Protein AF-A0A0M3J9H9-F1 (afdb_monomer_lite)

Sequence (178 aa):
LYRYYENVKESERSRVDLMCLNDISRDHRFISYRKMENESNLNFSSLLDQLSSAHISSLNLLTCLSCICNIAQHRPQFMSRVVGTFAVCALESLHVNLPPTLAMSQVKSVRKELKMHLLRLLKNLSSAPFHQRITTLLTDLGAGQSEVLRALPATSDIRKRSQRGDDNGAEERDRKRT

Secondary structure (DSSP, 8-state):
-HHHHHHHHHHHTTTTT---GGGS-TT-TT--HHHHHHHHHHHHHHHHHHHT-TT--HHHHHHHHHHHHHHHHH-GGGHHHHHHHHHHHHHHHHTT-S-TT--HHHHHHHHHHHHHHHHHHHTSGGGGGGHHHHHHHHHHTT--HHHHHHHSPPHHHHHHHHHHHHHHHHHHHHTT--

Structure (mmCIF, N/CA/C/O backbone):
data_AF-A0A0M3J9H9-F1
#
_entry.id   AF-A0A0M3J9H9-F1
#
loop_
_atom_site.group_PDB
_atom_site.id
_atom_site.type_symbol
_atom_site.label_atom_id
_atom_site.label_alt_id
_atom_site.label_comp_id
_atom_site.label_asym_id
_atom_site.label_entity_id
_atom_site.label_seq_id
_atom_site.pdbx_PDB_ins_code
_atom_site.Cartn_x
_atom_site.Cartn_y
_atom_site.Cartn_z
_atom_site.occupancy
_atom_site.B_iso_or_equiv
_atom_site.auth_seq_id
_atom_site.auth_comp_id
_atom_site.auth_asym_id
_atom_site.auth_atom_id
_atom_site.pdbx_PDB_model_num
ATOM 1 N N . LEU A 1 1 ? -27.171 15.509 -15.314 1.00 36.88 1 LEU A N 1
ATOM 2 C CA . LEU A 1 1 ? -25.924 15.611 -16.112 1.00 36.88 1 LEU A CA 1
ATOM 3 C C . LEU A 1 1 ? -24.941 16.646 -15.548 1.00 36.88 1 LEU A C 1
ATOM 5 O O . LEU A 1 1 ? -23.800 16.276 -15.323 1.00 36.88 1 LEU A O 1
ATOM 9 N N . TYR A 1 2 ? -25.358 17.868 -15.193 1.00 23.48 2 TYR A N 1
ATOM 10 C CA . TYR A 1 2 ? -24.450 18.904 -14.652 1.00 23.48 2 TYR A CA 1
ATOM 11 C C . TYR A 1 2 ? -23.807 18.589 -13.282 1.00 23.48 2 TYR A C 1
ATOM 13 O O . TYR A 1 2 ? -22.599 18.734 -13.127 1.00 23.48 2 TYR A O 1
ATOM 21 N N . ARG A 1 3 ? -24.553 18.023 -12.323 1.00 31.84 3 ARG A N 1
ATOM 22 C CA . ARG A 1 3 ? -24.024 17.663 -10.984 1.00 31.84 3 ARG A CA 1
ATOM 23 C C . ARG A 1 3 ? -23.020 16.496 -10.964 1.00 31.84 3 ARG A C 1
ATOM 25 O O . ARG A 1 3 ? -22.344 16.277 -9.962 1.00 31.84 3 ARG A O 1
ATOM 32 N N . TYR A 1 4 ? -22.945 15.738 -12.064 1.00 32.44 4 TYR A N 1
ATOM 33 C CA . TYR A 1 4 ? -21.999 14.628 -12.251 1.00 32.44 4 TYR A CA 1
ATOM 34 C C . TYR A 1 4 ? -20.596 15.146 -12.589 1.00 32.44 4 TYR A C 1
ATOM 36 O O . TYR A 1 4 ? -19.611 14.561 -12.156 1.00 32.44 4 TYR A O 1
ATOM 44 N N . TYR A 1 5 ? -20.505 16.285 -13.280 1.00 34.72 5 TYR A N 1
ATOM 45 C CA . TYR A 1 5 ? -19.227 16.943 -13.538 1.00 34.72 5 TYR A CA 1
ATOM 46 C C . TYR A 1 5 ? -18.704 17.711 -12.327 1.00 34.72 5 TYR A C 1
ATOM 48 O O . TYR A 1 5 ? -17.500 17.848 -12.190 1.00 34.72 5 TYR A O 1
ATOM 56 N N . GLU A 1 6 ? -19.568 18.191 -11.437 1.00 30.72 6 GLU A N 1
ATOM 57 C CA . GLU A 1 6 ? -19.157 19.039 -10.310 1.00 30.72 6 GLU A CA 1
ATOM 58 C C . GLU A 1 6 ? -18.401 1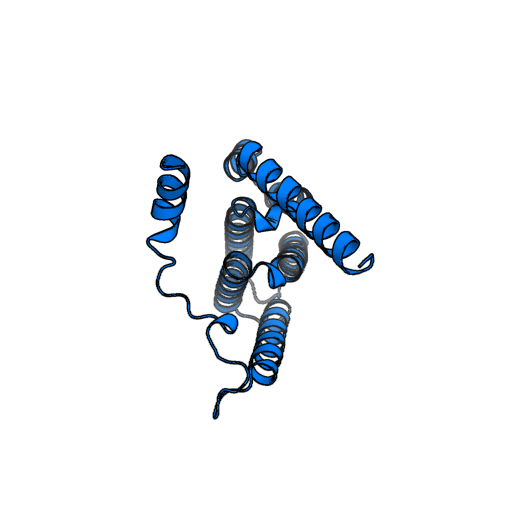8.259 -9.219 1.00 30.72 6 GLU A C 1
ATOM 60 O O . GLU A 1 6 ? -17.310 18.659 -8.822 1.00 30.72 6 GLU A O 1
ATOM 65 N N . ASN A 1 7 ? -18.899 17.078 -8.829 1.00 34.53 7 ASN A N 1
ATOM 66 C CA . ASN A 1 7 ? -18.237 16.228 -7.824 1.00 34.53 7 ASN A CA 1
ATOM 67 C C . ASN A 1 7 ? -17.003 15.490 -8.366 1.00 34.53 7 ASN A C 1
ATOM 69 O O . ASN A 1 7 ? -16.086 15.160 -7.616 1.00 34.53 7 ASN A O 1
ATOM 73 N N . VAL A 1 8 ? -16.961 15.242 -9.677 1.00 39.53 8 VAL A N 1
ATOM 74 C CA . VAL A 1 8 ? -15.764 14.716 -10.338 1.00 39.53 8 VAL A CA 1
ATOM 75 C C . VAL A 1 8 ? -14.703 15.819 -10.441 1.00 39.53 8 VAL A C 1
ATOM 77 O O . VAL A 1 8 ? -13.557 15.566 -10.088 1.00 39.53 8 VAL A O 1
ATOM 80 N N . LYS A 1 9 ? -15.083 17.062 -10.780 1.00 29.22 9 LYS A N 1
ATOM 81 C CA . LYS A 1 9 ? -14.165 18.210 -10.913 1.00 29.22 9 LYS A CA 1
ATOM 82 C C . LYS A 1 9 ?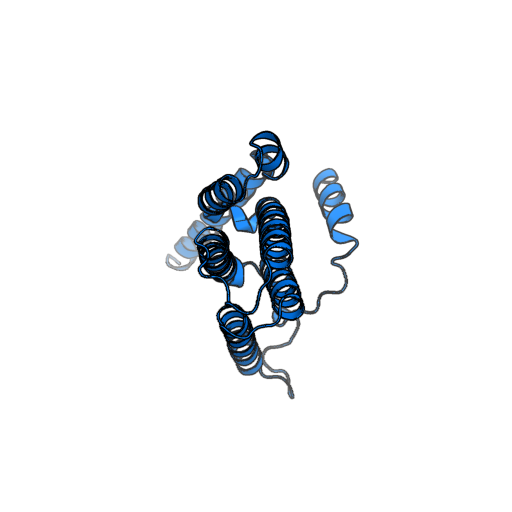 -13.428 18.584 -9.628 1.00 29.22 9 LYS A C 1
ATOM 84 O O . LYS A 1 9 ? -12.267 18.980 -9.710 1.00 29.22 9 LYS A O 1
ATOM 89 N N . GLU A 1 10 ? -14.045 18.455 -8.456 1.00 33.84 10 GLU A N 1
ATOM 90 C CA . GLU A 1 10 ? -13.379 18.833 -7.200 1.00 33.84 10 GLU A CA 1
ATOM 91 C C . GLU A 1 10 ? -12.322 17.799 -6.764 1.00 33.84 10 GLU A C 1
ATOM 93 O O . GLU A 1 10 ? -11.250 18.172 -6.291 1.00 33.84 10 GLU A O 1
ATOM 98 N N . SER A 1 11 ? -12.541 16.508 -7.060 1.00 41.28 11 SER A N 1
ATOM 99 C CA . SER A 1 11 ? -11.513 15.458 -6.940 1.00 41.28 11 SER A CA 1
ATOM 100 C C . SER A 1 11 ? -10.534 15.420 -8.128 1.00 41.28 11 SER A C 1
ATOM 102 O O . SER A 1 11 ? -9.461 14.822 -8.003 1.00 41.28 1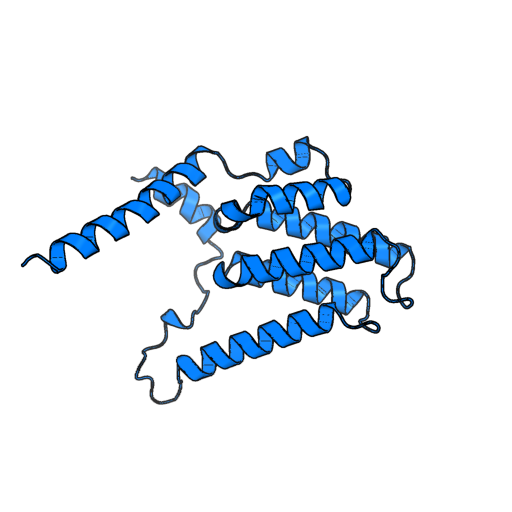1 SER A O 1
ATOM 104 N N . GLU A 1 12 ? -10.887 16.000 -9.279 1.00 40.31 12 GLU A N 1
ATOM 105 C CA . GLU A 1 12 ? -10.077 16.009 -10.505 1.00 40.31 12 GLU A CA 1
ATOM 106 C C . GLU A 1 12 ? -9.133 17.195 -10.640 1.00 40.31 12 GLU A C 1
ATOM 108 O O . GLU A 1 12 ? -8.200 17.093 -11.427 1.00 40.31 12 GLU A O 1
ATOM 113 N N . ARG A 1 13 ? -9.268 18.276 -9.863 1.00 37.50 13 ARG A N 1
ATOM 114 C CA . ARG A 1 13 ? -8.334 19.416 -9.959 1.00 37.50 13 ARG A CA 1
ATOM 115 C C . ARG A 1 13 ? -6.856 19.058 -9.716 1.00 37.50 13 ARG A C 1
ATOM 117 O O . ARG A 1 13 ? -5.993 19.802 -10.157 1.00 37.50 13 ARG A O 1
ATOM 124 N N . SER A 1 14 ? -6.554 17.907 -9.104 1.00 45.69 14 SER A N 1
ATOM 125 C CA . SER A 1 14 ? -5.189 17.356 -8.979 1.00 45.69 14 SER A CA 1
ATOM 126 C C . SER A 1 14 ? -4.859 16.231 -9.982 1.00 45.69 14 SER A C 1
ATOM 128 O O . SER A 1 14 ? -3.737 15.734 -9.982 1.00 45.69 14 SER A O 1
ATOM 130 N N . ARG A 1 15 ? -5.815 15.771 -10.802 1.00 50.41 15 ARG A N 1
ATOM 131 C CA . ARG A 1 15 ? -5.671 14.614 -11.712 1.00 50.41 15 ARG A CA 1
ATOM 132 C C . ARG A 1 15 ? -5.265 14.986 -13.144 1.00 50.41 15 ARG A C 1
ATOM 134 O O . ARG A 1 15 ? -5.058 14.086 -13.949 1.00 50.41 15 ARG A O 1
ATOM 141 N N . VAL A 1 16 ? -5.161 16.279 -13.455 1.00 48.72 16 VAL A N 1
ATOM 142 C CA . VAL A 1 16 ? -5.075 16.812 -14.829 1.00 48.72 16 VAL A CA 1
ATOM 143 C C . VAL A 1 16 ? -3.721 16.563 -15.527 1.00 48.72 16 VAL A C 1
ATOM 145 O O . VAL A 1 16 ? -3.632 16.809 -16.720 1.00 48.72 16 VAL A O 1
ATOM 148 N N . ASP A 1 17 ? -2.702 15.997 -14.864 1.00 57.00 17 ASP A N 1
ATOM 149 C CA . ASP A 1 17 ? -1.367 15.800 -15.478 1.00 57.00 17 ASP A CA 1
ATOM 150 C C . ASP A 1 17 ? -0.746 14.401 -15.263 1.00 57.00 17 ASP A C 1
ATOM 152 O O . ASP A 1 17 ? 0.469 14.219 -15.228 1.00 57.00 17 ASP A O 1
ATOM 156 N N . LEU A 1 18 ? -1.570 13.367 -15.059 1.00 70.31 18 LEU A N 1
ATOM 157 C CA . LEU A 1 18 ? -1.056 12.007 -14.860 1.00 70.31 18 LEU A CA 1
ATOM 158 C C . LEU A 1 18 ? -0.891 11.270 -16.193 1.00 70.31 18 LEU A C 1
ATOM 160 O O . LEU A 1 18 ? -1.801 10.569 -16.631 1.00 70.31 18 LEU A O 1
ATOM 164 N N . MET A 1 19 ? 0.303 11.365 -16.780 1.00 81.50 19 MET A N 1
ATOM 165 C CA . MET A 1 19 ? 0.710 10.547 -17.929 1.00 81.50 19 MET A CA 1
ATOM 166 C C . MET A 1 19 ? 0.584 9.044 -17.628 1.00 81.50 19 MET A C 1
ATOM 168 O O . MET A 1 19 ? 0.956 8.539 -16.559 1.00 81.50 19 MET A O 1
ATOM 172 N N . CYS A 1 20 ? 0.041 8.308 -18.588 1.00 86.19 20 CYS A N 1
ATOM 173 C CA . CYS A 1 20 ? -0.227 6.881 -18.528 1.00 86.19 20 CYS A CA 1
ATOM 174 C C . CYS A 1 20 ? 0.362 6.181 -19.754 1.00 86.19 20 CYS A C 1
ATOM 176 O O . CYS A 1 20 ? 0.496 6.757 -20.827 1.00 86.19 20 CYS A O 1
ATOM 178 N N . LEU A 1 21 ? 0.622 4.876 -19.639 1.00 87.12 21 LEU A N 1
ATOM 179 C CA . LEU A 1 21 ? 1.092 4.091 -20.784 1.00 87.12 21 LEU A CA 1
ATOM 180 C C . LEU A 1 21 ? 0.052 4.017 -21.924 1.00 87.12 21 LEU A C 1
ATOM 182 O O . LEU A 1 21 ? 0.411 3.807 -23.078 1.00 87.12 21 LEU A O 1
ATOM 186 N N . ASN A 1 22 ? -1.227 4.235 -21.602 1.00 86.25 22 ASN A N 1
ATOM 187 C CA . ASN A 1 22 ? -2.320 4.326 -22.572 1.00 86.25 22 ASN A CA 1
ATOM 188 C C . ASN A 1 22 ? -2.243 5.574 -23.465 1.00 86.25 22 ASN A C 1
ATOM 190 O O . ASN A 1 22 ? -2.848 5.570 -24.532 1.00 86.25 22 ASN A O 1
ATOM 194 N N . ASP A 1 23 ? -1.502 6.604 -23.050 1.00 88.44 23 ASP A N 1
ATOM 195 C CA . ASP A 1 23 ? -1.335 7.847 -23.812 1.00 88.44 23 ASP A CA 1
ATOM 196 C C . ASP A 1 23 ? -0.248 7.707 -24.896 1.00 88.44 23 ASP A C 1
ATOM 198 O O . ASP A 1 23 ? -0.081 8.579 -25.747 1.00 88.44 23 ASP A O 1
ATOM 202 N N . ILE A 1 24 ? 0.494 6.592 -24.890 1.00 87.56 24 ILE A N 1
ATOM 203 C CA . ILE A 1 24 ? 1.560 6.295 -25.848 1.00 87.56 24 ILE A CA 1
ATOM 204 C C . ILE A 1 24 ? 1.009 5.407 -26.968 1.00 87.56 24 ILE A C 1
ATOM 206 O O . ILE A 1 24 ? 0.444 4.339 -26.719 1.00 87.56 24 ILE A O 1
ATOM 210 N N . SER A 1 25 ? 1.219 5.824 -28.221 1.00 87.81 25 SER A N 1
ATOM 211 C CA . SER A 1 25 ? 0.868 5.012 -29.392 1.00 87.81 25 SER A CA 1
ATOM 212 C C . SER A 1 25 ? 1.580 3.653 -29.371 1.00 87.81 25 SER A C 1
ATOM 214 O O . SER A 1 25 ? 2.741 3.544 -28.974 1.00 87.81 25 SER A O 1
ATOM 216 N N . ARG A 1 26 ? 0.896 2.604 -29.840 1.00 87.44 26 ARG A N 1
ATOM 217 C CA . ARG A 1 26 ? 1.458 1.244 -29.903 1.00 87.44 26 ARG A CA 1
ATOM 218 C C . ARG A 1 26 ? 2.631 1.137 -30.882 1.00 87.44 26 ARG A C 1
ATOM 220 O O . ARG A 1 26 ? 3.533 0.342 -30.628 1.00 87.44 26 ARG A O 1
ATOM 227 N N . ASP A 1 27 ? 2.656 1.995 -31.901 1.00 89.75 27 ASP A N 1
ATOM 228 C CA . ASP A 1 27 ? 3.694 2.051 -32.940 1.00 89.75 27 ASP A CA 1
ATOM 229 C C . ASP A 1 27 ? 4.751 3.138 -32.665 1.00 89.75 27 ASP A C 1
ATOM 231 O O . ASP A 1 27 ? 5.370 3.691 -33.576 1.00 89.75 27 ASP A O 1
ATOM 235 N N . HIS A 1 28 ? 4.956 3.503 -31.396 1.00 93.12 28 HIS A N 1
ATOM 236 C CA . HIS A 1 28 ? 5.894 4.560 -31.030 1.00 93.12 28 HIS A CA 1
ATOM 237 C C . HIS A 1 28 ? 7.353 4.164 -31.327 1.00 93.12 28 HIS A C 1
ATOM 239 O O . HIS A 1 28 ? 7.877 3.186 -30.794 1.00 93.12 28 HIS A O 1
ATOM 245 N N . ARG A 1 29 ? 8.054 4.990 -32.118 1.00 94.56 29 ARG A N 1
ATOM 246 C CA . ARG A 1 29 ? 9.416 4.725 -32.630 1.00 94.56 29 ARG A CA 1
ATOM 247 C C . ARG A 1 29 ? 10.447 4.362 -31.554 1.00 94.56 29 ARG A C 1
ATOM 249 O O . ARG A 1 29 ? 11.346 3.570 -31.816 1.00 94.56 29 ARG A O 1
ATOM 256 N N . PHE A 1 30 ? 10.340 4.964 -30.371 1.00 93.38 30 PHE A N 1
ATOM 257 C CA . PHE A 1 30 ? 11.333 4.823 -29.295 1.00 93.38 30 PHE A CA 1
ATOM 258 C C . PHE A 1 30 ? 10.827 4.065 -28.069 1.00 93.38 30 PHE A C 1
ATOM 260 O O . PHE A 1 30 ? 11.617 3.707 -27.203 1.00 93.38 30 PHE A O 1
ATOM 267 N N . ILE A 1 31 ? 9.515 3.845 -27.966 1.00 92.31 31 ILE A N 1
ATOM 268 C CA . ILE A 1 31 ? 8.894 3.355 -26.737 1.00 92.31 31 ILE A CA 1
ATOM 269 C C . ILE A 1 31 ? 8.084 2.122 -27.080 1.00 92.31 31 ILE A C 1
ATOM 271 O O . ILE A 1 31 ? 7.129 2.184 -27.843 1.00 92.31 31 ILE A O 1
ATOM 275 N N . SER A 1 32 ? 8.446 0.995 -26.475 1.00 92.88 32 SER A N 1
ATOM 276 C CA . SER A 1 32 ? 7.640 -0.214 -26.575 1.00 92.88 32 SER A CA 1
ATOM 277 C C . SER A 1 32 ? 6.702 -0.299 -25.381 1.00 92.88 32 SER A C 1
ATOM 279 O O . SER A 1 32 ? 7.156 -0.526 -24.257 1.00 92.88 32 SER A O 1
ATOM 281 N N . TYR A 1 33 ? 5.395 -0.194 -25.643 1.00 91.94 33 TYR A N 1
ATOM 282 C CA . TYR A 1 33 ? 4.353 -0.361 -24.624 1.00 91.94 33 TYR A CA 1
ATOM 283 C C . TYR A 1 33 ? 4.595 -1.629 -23.794 1.00 91.94 33 TYR A C 1
ATOM 285 O O . TYR A 1 33 ? 4.667 -1.584 -22.571 1.00 91.94 33 TYR A O 1
ATOM 293 N N . ARG A 1 34 ? 4.780 -2.778 -24.459 1.00 91.50 34 ARG A N 1
ATOM 294 C CA . ARG A 1 34 ? 4.897 -4.075 -23.775 1.00 91.50 34 ARG A CA 1
ATOM 295 C C . ARG A 1 34 ? 6.150 -4.165 -22.904 1.00 91.50 34 ARG A C 1
ATOM 297 O O . ARG A 1 34 ? 6.099 -4.759 -21.832 1.00 91.50 34 ARG A O 1
ATOM 304 N N . LYS A 1 35 ? 7.267 -3.573 -23.343 1.00 94.69 35 LYS A N 1
ATOM 305 C CA . LYS A 1 35 ? 8.492 -3.539 -22.533 1.00 94.69 35 LYS A CA 1
ATOM 306 C C . LYS A 1 35 ? 8.301 -2.674 -21.288 1.00 94.69 35 LYS A C 1
ATOM 308 O O . LYS A 1 35 ? 8.613 -3.146 -20.204 1.00 94.69 35 LYS A O 1
ATOM 313 N N . MET A 1 36 ? 7.717 -1.482 -21.428 1.00 93.38 36 MET A N 1
ATOM 314 C CA . MET A 1 36 ? 7.448 -0.596 -20.288 1.00 93.38 36 MET A CA 1
ATOM 315 C C . MET A 1 36 ? 6.461 -1.199 -19.285 1.00 93.38 36 MET A C 1
ATOM 317 O O . MET A 1 36 ? 6.650 -1.077 -18.078 1.00 93.38 36 MET A O 1
ATOM 321 N N . GLU A 1 37 ? 5.409 -1.864 -19.765 1.00 92.50 37 GLU A N 1
ATOM 322 C CA . GLU A 1 37 ? 4.446 -2.545 -18.895 1.00 92.50 37 GLU A CA 1
ATOM 323 C C . GLU A 1 37 ? 5.102 -3.689 -18.111 1.00 92.50 37 GLU A C 1
ATOM 325 O O . GLU A 1 37 ? 4.889 -3.823 -16.903 1.00 92.50 37 GLU A O 1
ATOM 330 N N . ASN A 1 38 ? 5.932 -4.495 -18.775 1.00 94.75 38 ASN A N 1
ATOM 331 C CA . ASN A 1 38 ? 6.680 -5.562 -18.117 1.00 94.75 38 ASN A CA 1
ATOM 332 C C . ASN A 1 38 ? 7.663 -5.002 -17.083 1.00 94.75 38 ASN A C 1
ATOM 334 O O . ASN A 1 38 ? 7.684 -5.471 -15.948 1.00 94.75 38 ASN A O 1
ATOM 338 N N . GLU A 1 39 ? 8.432 -3.976 -17.447 1.00 95.75 39 GLU A N 1
ATOM 339 C CA . GLU A 1 39 ? 9.377 -3.307 -16.551 1.00 95.75 39 GLU A CA 1
ATOM 340 C C . GLU A 1 39 ? 8.671 -2.706 -15.329 1.00 95.75 39 GLU A C 1
ATOM 342 O O . GLU A 1 39 ? 9.112 -2.895 -14.198 1.00 95.75 39 GLU A O 1
ATOM 347 N N . SER A 1 40 ? 7.508 -2.077 -15.520 1.00 92.56 40 SER A N 1
ATOM 348 C CA . SER A 1 40 ? 6.688 -1.571 -14.418 1.00 92.56 40 SER A CA 1
ATOM 349 C C . SER A 1 40 ? 6.244 -2.682 -13.464 1.00 92.56 40 SER A C 1
ATOM 351 O O . SER A 1 40 ? 6.286 -2.487 -12.248 1.00 92.56 40 SER A O 1
ATOM 353 N N . ASN A 1 41 ? 5.845 -3.848 -13.982 1.00 92.44 41 ASN A N 1
ATOM 354 C CA . ASN A 1 41 ? 5.476 -4.984 -13.139 1.00 92.44 41 ASN A CA 1
ATOM 355 C C . ASN A 1 41 ? 6.675 -5.536 -12.358 1.00 92.44 41 ASN A C 1
ATOM 357 O O . ASN A 1 41 ? 6.510 -5.862 -11.185 1.00 92.44 41 ASN A O 1
ATOM 361 N N . LEU A 1 42 ? 7.860 -5.608 -12.971 1.00 95.62 42 LEU A N 1
ATOM 362 C CA . LEU A 1 42 ? 9.090 -6.035 -12.296 1.00 95.62 42 LEU A CA 1
ATOM 363 C C . LEU A 1 42 ? 9.491 -5.056 -11.187 1.00 95.62 42 LEU A C 1
ATOM 365 O O . LEU A 1 42 ? 9.735 -5.477 -10.058 1.00 95.62 42 LEU A O 1
ATOM 369 N N . ASN A 1 43 ? 9.471 -3.753 -11.475 1.00 94.81 43 ASN A N 1
ATOM 370 C CA . ASN A 1 43 ? 9.787 -2.711 -10.497 1.00 94.81 43 ASN A CA 1
ATOM 371 C C . ASN A 1 43 ? 8.792 -2.713 -9.333 1.00 94.81 43 ASN A C 1
ATOM 373 O O . ASN A 1 43 ? 9.182 -2.559 -8.177 1.00 94.81 43 ASN A O 1
ATOM 377 N N . PHE A 1 44 ? 7.506 -2.934 -9.619 1.00 93.19 44 PHE A N 1
ATOM 378 C CA . PHE A 1 44 ? 6.496 -3.057 -8.576 1.00 93.19 44 PHE A CA 1
ATOM 379 C C . PHE A 1 44 ? 6.720 -4.300 -7.707 1.00 93.19 44 PHE A C 1
ATOM 381 O O . PHE A 1 44 ? 6.640 -4.194 -6.488 1.00 93.19 44 PHE A O 1
ATOM 388 N N . SER A 1 45 ? 7.041 -5.454 -8.300 1.00 92.56 45 SER A N 1
ATOM 389 C CA . SER A 1 45 ? 7.387 -6.659 -7.534 1.00 92.56 45 SER A CA 1
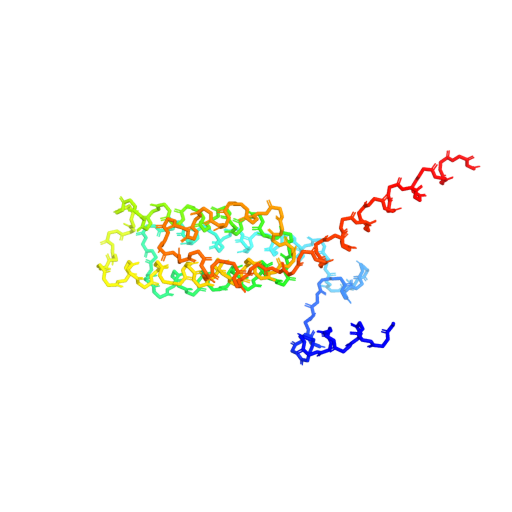ATOM 390 C C . SER A 1 45 ? 8.613 -6.435 -6.647 1.00 92.56 45 SER A C 1
ATOM 392 O O . SER A 1 45 ? 8.548 -6.730 -5.460 1.00 92.56 45 SER A O 1
ATOM 394 N N . SER A 1 46 ? 9.671 -5.806 -7.168 1.00 91.94 46 SER A N 1
ATOM 395 C CA . SER A 1 46 ? 10.864 -5.479 -6.377 1.00 91.94 46 SER A CA 1
ATOM 396 C C . SER A 1 46 ? 10.548 -4.562 -5.187 1.00 91.94 46 SER A C 1
ATOM 398 O O . SER A 1 46 ? 11.099 -4.747 -4.102 1.00 91.94 46 SER A O 1
ATOM 400 N N . LEU A 1 47 ? 9.618 -3.614 -5.347 1.00 91.56 47 LEU A N 1
ATOM 401 C CA . LEU A 1 47 ? 9.149 -2.768 -4.247 1.00 91.56 47 LEU A CA 1
ATOM 402 C C . LEU A 1 47 ? 8.404 -3.574 -3.168 1.00 91.56 47 LEU A C 1
ATOM 404 O O . LEU A 1 47 ? 8.541 -3.280 -1.981 1.00 91.56 47 LEU A O 1
ATOM 408 N N . LEU A 1 48 ? 7.634 -4.596 -3.558 1.00 89.94 48 LEU A N 1
ATOM 409 C CA . LEU A 1 48 ? 6.997 -5.508 -2.604 1.00 89.94 48 LEU A CA 1
ATOM 410 C C . LEU A 1 48 ? 8.025 -6.384 -1.880 1.00 89.94 48 LEU A C 1
ATOM 412 O O . LEU A 1 48 ? 7.903 -6.567 -0.671 1.00 89.94 48 LEU A O 1
ATOM 416 N N . ASP A 1 49 ? 9.061 -6.856 -2.574 1.00 88.12 49 ASP A N 1
ATOM 417 C CA . ASP A 1 49 ? 10.129 -7.652 -1.961 1.00 88.12 49 ASP A CA 1
ATOM 418 C C . ASP A 1 49 ? 10.874 -6.847 -0.883 1.00 88.12 49 ASP A C 1
ATOM 420 O O . ASP A 1 49 ? 11.197 -7.376 0.184 1.00 88.12 49 ASP A O 1
ATOM 424 N N . GLN A 1 50 ? 11.072 -5.538 -1.095 1.00 86.25 50 GLN A N 1
ATOM 425 C CA . GLN A 1 50 ? 11.677 -4.664 -0.085 1.00 86.25 50 GLN A CA 1
ATOM 426 C C . GLN A 1 50 ? 10.863 -4.600 1.212 1.00 86.25 50 GLN A C 1
ATOM 428 O O . GLN A 1 50 ? 11.454 -4.578 2.291 1.00 86.25 50 GLN A O 1
ATOM 433 N N . LEU A 1 51 ? 9.529 -4.622 1.132 1.00 84.75 51 LEU A N 1
ATOM 434 C CA . LEU A 1 51 ? 8.658 -4.616 2.313 1.00 84.75 51 LEU A CA 1
ATOM 435 C C . LEU A 1 51 ? 8.802 -5.890 3.156 1.00 84.75 51 LEU A C 1
ATOM 437 O O . LEU A 1 51 ? 8.589 -5.829 4.362 1.00 84.75 51 LEU A O 1
ATOM 441 N N . SER A 1 52 ? 9.194 -7.008 2.538 1.00 81.81 52 SER A N 1
ATOM 442 C CA . SER A 1 52 ? 9.471 -8.280 3.224 1.00 81.81 52 SER A CA 1
ATOM 443 C C . SER A 1 52 ? 10.914 -8.428 3.724 1.00 81.81 52 SER A C 1
ATOM 445 O O . SER A 1 52 ? 11.268 -9.443 4.322 1.00 81.81 52 SER A O 1
ATOM 447 N N . SER A 1 53 ? 11.778 -7.435 3.487 1.00 83.75 53 SER A N 1
ATOM 448 C CA . SER A 1 53 ? 13.179 -7.507 3.902 1.00 83.75 53 SER A CA 1
ATOM 449 C C . SER A 1 53 ? 13.324 -7.362 5.417 1.00 83.75 53 SER A C 1
ATOM 451 O O . SER A 1 53 ? 12.997 -6.325 5.993 1.00 83.75 53 SER A O 1
ATOM 453 N N . ALA A 1 54 ? 13.930 -8.363 6.060 1.00 75.06 54 ALA A N 1
ATOM 454 C CA . ALA A 1 54 ? 14.193 -8.384 7.502 1.00 75.06 54 ALA A CA 1
ATOM 455 C C . ALA A 1 54 ? 15.143 -7.275 7.999 1.00 75.06 54 ALA A C 1
ATOM 457 O O . ALA A 1 54 ? 15.303 -7.093 9.203 1.00 75.06 54 ALA A O 1
ATOM 458 N N . HIS A 1 55 ? 15.796 -6.541 7.096 1.00 81.50 55 HIS A N 1
ATOM 459 C CA . HIS A 1 55 ? 16.740 -5.473 7.435 1.00 81.50 55 HIS A CA 1
ATOM 460 C C . HIS A 1 55 ? 16.316 -4.104 6.896 1.00 81.50 55 HIS A C 1
ATOM 462 O O . HIS A 1 55 ? 17.112 -3.164 6.906 1.00 81.50 55 HIS A O 1
ATOM 468 N N . ILE A 1 56 ? 15.072 -3.961 6.425 1.00 85.94 56 ILE A N 1
ATOM 469 C CA . ILE A 1 56 ? 14.565 -2.660 5.993 1.00 85.94 56 ILE A CA 1
ATOM 470 C C . ILE A 1 56 ? 14.551 -1.674 7.169 1.00 85.94 56 ILE A C 1
ATOM 472 O O . ILE A 1 56 ? 14.150 -1.998 8.288 1.00 85.94 56 ILE A O 1
ATOM 476 N N . SER A 1 57 ? 15.000 -0.442 6.924 1.00 87.44 57 SER A N 1
ATOM 477 C CA . SER A 1 57 ? 14.904 0.623 7.921 1.00 87.44 57 SER A CA 1
ATOM 478 C C . SER A 1 57 ? 13.446 1.045 8.112 1.00 87.44 57 SER A C 1
ATOM 480 O O . SER A 1 57 ? 12.641 0.987 7.180 1.00 87.44 57 SER A O 1
ATOM 482 N N . SER A 1 58 ? 13.099 1.549 9.301 1.00 84.12 58 SER A N 1
ATOM 483 C CA . SER A 1 58 ? 11.738 2.033 9.564 1.00 84.12 58 SER A CA 1
ATOM 484 C C . SER A 1 58 ? 11.301 3.100 8.562 1.00 84.12 58 SER A C 1
ATOM 486 O O . SER A 1 58 ? 10.160 3.094 8.121 1.00 84.12 58 SER A O 1
ATOM 488 N N . LEU A 1 59 ? 12.203 4.014 8.191 1.00 88.12 59 LEU A N 1
ATOM 489 C CA . LEU A 1 59 ? 11.887 5.096 7.264 1.00 88.12 59 LEU A CA 1
ATOM 490 C C . LEU A 1 59 ? 11.589 4.553 5.863 1.00 88.12 59 LEU A C 1
ATOM 492 O O . LEU A 1 59 ? 10.561 4.900 5.293 1.00 88.12 59 LEU A O 1
ATOM 496 N N . ASN A 1 60 ? 12.428 3.646 5.354 1.00 90.25 60 ASN A N 1
ATOM 497 C CA . ASN A 1 60 ? 12.221 3.044 4.039 1.00 90.25 60 ASN A CA 1
ATOM 498 C C . ASN A 1 60 ? 10.935 2.216 4.000 1.00 90.25 60 ASN A C 1
ATOM 500 O O . ASN A 1 60 ? 10.210 2.283 3.012 1.00 90.25 60 ASN A O 1
ATOM 504 N N . LEU A 1 61 ? 10.612 1.495 5.080 1.00 88.56 61 LEU A N 1
ATOM 505 C CA . LEU A 1 61 ? 9.357 0.754 5.204 1.00 88.56 61 LEU A CA 1
ATOM 506 C C . LEU A 1 61 ? 8.150 1.691 5.080 1.00 88.56 61 LEU A C 1
ATOM 508 O O . LEU A 1 61 ? 7.278 1.463 4.245 1.00 88.56 61 LEU A O 1
ATOM 512 N N . LEU A 1 62 ? 8.123 2.781 5.853 1.00 89.75 62 LEU A N 1
ATOM 513 C CA . LEU A 1 62 ? 7.039 3.766 5.794 1.00 89.75 62 LEU A CA 1
ATOM 514 C C . LEU A 1 62 ? 6.921 4.413 4.407 1.00 89.75 62 LEU A C 1
ATOM 516 O O . LEU A 1 62 ? 5.818 4.543 3.873 1.00 89.75 62 LEU A O 1
ATOM 520 N N . THR A 1 63 ? 8.050 4.768 3.790 1.00 91.75 63 THR A N 1
ATOM 521 C CA . THR A 1 63 ? 8.073 5.307 2.427 1.00 91.75 63 THR A CA 1
ATOM 522 C C . THR A 1 63 ? 7.505 4.305 1.426 1.00 91.75 63 THR A C 1
ATOM 524 O O . THR A 1 63 ? 6.629 4.668 0.642 1.00 91.75 63 THR A O 1
ATOM 527 N N . CYS A 1 64 ? 7.927 3.040 1.484 1.00 91.94 64 CYS A N 1
ATOM 528 C CA . CYS A 1 64 ? 7.445 1.998 0.582 1.00 91.94 64 CYS A CA 1
ATOM 529 C C . CYS A 1 64 ? 5.937 1.763 0.739 1.00 91.94 64 CYS A C 1
ATOM 531 O O . CYS A 1 64 ? 5.236 1.700 -0.271 1.00 91.94 64 CYS A O 1
ATOM 533 N N . LEU A 1 65 ? 5.417 1.716 1.975 1.00 91.06 65 LEU A N 1
ATOM 534 C CA . LEU A 1 65 ? 3.976 1.601 2.251 1.00 91.06 65 LEU A CA 1
ATOM 535 C C . LEU A 1 65 ? 3.180 2.745 1.603 1.00 91.06 65 LEU A C 1
ATOM 537 O O . LEU A 1 65 ? 2.154 2.506 0.958 1.00 91.06 65 LEU A O 1
ATOM 541 N N . SER A 1 66 ? 3.688 3.975 1.707 1.00 92.31 66 SER A N 1
ATOM 542 C CA . SER A 1 66 ? 3.081 5.149 1.076 1.00 92.31 66 SER A CA 1
ATOM 543 C C . SER A 1 66 ? 3.124 5.075 -0.452 1.00 92.31 66 SER A C 1
ATOM 545 O O . SER A 1 66 ? 2.106 5.304 -1.115 1.00 92.31 66 SER A O 1
ATOM 547 N N . CYS A 1 67 ? 4.264 4.672 -1.022 1.00 92.88 67 CYS A N 1
ATOM 548 C CA . CYS A 1 67 ? 4.427 4.476 -2.460 1.00 92.88 67 CYS A CA 1
ATOM 549 C C . CYS A 1 67 ? 3.417 3.462 -3.011 1.00 92.88 67 CYS A C 1
ATOM 551 O O . CYS A 1 67 ? 2.686 3.780 -3.952 1.00 92.88 67 CYS A O 1
ATOM 553 N N . ILE A 1 68 ? 3.309 2.272 -2.411 1.00 92.75 68 ILE A N 1
ATOM 554 C CA . ILE A 1 68 ? 2.386 1.241 -2.907 1.00 92.75 68 ILE A CA 1
ATOM 555 C C . ILE A 1 68 ? 0.919 1.621 -2.696 1.00 92.75 68 ILE A C 1
ATOM 557 O O . ILE A 1 68 ? 0.089 1.335 -3.561 1.00 92.75 68 ILE A O 1
ATOM 561 N N . CYS A 1 69 ? 0.591 2.338 -1.613 1.00 91.38 69 CYS A N 1
ATOM 562 C CA . CYS A 1 69 ? -0.749 2.886 -1.411 1.00 91.38 69 CYS A CA 1
ATOM 563 C C . CYS A 1 69 ? -1.125 3.844 -2.548 1.00 91.38 69 CYS A C 1
ATOM 565 O O . CYS A 1 69 ? -2.201 3.715 -3.134 1.00 91.38 69 CYS A O 1
ATOM 567 N N . ASN A 1 70 ? -0.243 4.789 -2.885 1.00 91.25 70 ASN A N 1
ATOM 568 C CA . ASN A 1 70 ? -0.488 5.740 -3.969 1.00 91.25 70 ASN A CA 1
ATOM 569 C C . ASN A 1 70 ? -0.633 5.014 -5.318 1.00 91.25 70 ASN A C 1
ATOM 571 O O . ASN A 1 70 ? -1.578 5.288 -6.059 1.00 91.25 70 ASN A O 1
ATOM 575 N N . ILE A 1 71 ? 0.230 4.033 -5.607 1.00 90.81 71 ILE A N 1
ATOM 576 C CA . ILE A 1 71 ? 0.131 3.220 -6.829 1.00 90.81 71 ILE A CA 1
ATOM 577 C C . ILE A 1 71 ? -1.237 2.533 -6.911 1.00 90.81 71 ILE A C 1
ATOM 579 O O . ILE A 1 71 ? -1.928 2.695 -7.913 1.00 90.81 71 ILE A O 1
ATOM 583 N N . ALA A 1 72 ? -1.686 1.836 -5.862 1.00 88.88 72 ALA A N 1
ATOM 584 C CA . ALA A 1 72 ? -2.995 1.175 -5.859 1.00 88.88 72 ALA A CA 1
ATOM 585 C C . ALA A 1 72 ? -4.171 2.154 -6.001 1.00 88.88 72 ALA A C 1
ATOM 587 O O . ALA A 1 72 ? -5.182 1.815 -6.619 1.00 88.88 72 ALA A O 1
ATOM 588 N N . GLN A 1 73 ? -4.050 3.374 -5.464 1.00 86.69 73 GLN A N 1
ATOM 589 C CA . GLN A 1 73 ? -5.085 4.395 -5.615 1.00 86.69 73 GLN A CA 1
ATOM 590 C C . GLN A 1 73 ? -5.232 4.882 -7.062 1.00 86.69 73 GLN A C 1
ATOM 592 O O . GLN A 1 73 ? -6.362 5.076 -7.517 1.00 86.69 73 GLN A O 1
ATOM 597 N N . HIS A 1 74 ? -4.120 5.055 -7.781 1.00 85.94 74 HIS A N 1
ATOM 598 C CA . HIS A 1 74 ? -4.116 5.530 -9.169 1.00 85.94 74 HIS A CA 1
ATOM 599 C C . HIS A 1 74 ? -4.262 4.409 -10.205 1.00 85.94 74 HIS A C 1
ATOM 601 O O . HIS A 1 74 ? -4.720 4.652 -11.323 1.00 85.94 74 HIS A O 1
ATOM 607 N N . ARG A 1 75 ? -3.863 3.185 -9.853 1.00 86.81 75 ARG A N 1
ATOM 608 C CA . ARG A 1 75 ? -3.769 2.026 -10.745 1.00 86.81 75 ARG A CA 1
ATOM 609 C C . ARG A 1 75 ? -4.420 0.805 -10.076 1.00 86.81 75 ARG A C 1
ATOM 611 O O . ARG A 1 75 ? -3.730 -0.011 -9.457 1.00 86.81 75 ARG A O 1
ATOM 618 N N . PRO A 1 76 ? -5.756 0.659 -10.192 1.00 86.00 76 PRO A N 1
ATOM 619 C CA . PRO A 1 76 ? -6.517 -0.401 -9.528 1.00 86.00 76 PRO A CA 1
ATOM 620 C C . PRO A 1 76 ? -6.041 -1.831 -9.805 1.00 86.00 76 PRO A C 1
ATOM 622 O O . PRO A 1 76 ? -6.277 -2.711 -8.981 1.00 86.00 76 PRO A O 1
ATOM 625 N N . GLN A 1 77 ? -5.337 -2.077 -10.915 1.00 86.12 77 GLN A N 1
ATOM 626 C CA . GLN A 1 77 ? -4.759 -3.386 -11.235 1.00 86.12 77 GLN A CA 1
ATOM 627 C C . GLN A 1 77 ? -3.749 -3.892 -10.186 1.00 86.12 77 GLN A C 1
ATOM 629 O O . GLN A 1 77 ? -3.515 -5.095 -10.086 1.00 86.12 77 GLN A O 1
ATOM 634 N N . PHE A 1 78 ? -3.170 -2.999 -9.375 1.00 88.19 78 PHE A N 1
ATOM 635 C CA . PHE A 1 78 ? -2.260 -3.367 -8.286 1.00 88.19 78 PHE A CA 1
ATOM 636 C C . PHE A 1 78 ? -2.967 -3.529 -6.931 1.00 88.19 78 PHE A C 1
ATOM 638 O O . PHE A 1 78 ? -2.358 -4.032 -5.989 1.00 88.19 78 PHE A O 1
ATOM 645 N N . MET A 1 79 ? -4.253 -3.168 -6.825 1.00 88.25 79 MET A N 1
ATOM 646 C CA . MET A 1 79 ? -5.002 -3.129 -5.560 1.00 88.25 79 MET A CA 1
ATOM 647 C C . MET A 1 79 ? -4.963 -4.464 -4.811 1.00 88.25 79 MET A C 1
ATOM 649 O O . MET A 1 79 ? -4.641 -4.496 -3.627 1.00 88.25 79 MET A O 1
ATOM 653 N N . SER A 1 80 ? -5.225 -5.577 -5.506 1.00 88.06 80 SER A N 1
ATOM 654 C CA . SER A 1 80 ? -5.217 -6.910 -4.888 1.00 88.06 80 SER A CA 1
ATOM 655 C C . SER A 1 80 ? -3.858 -7.261 -4.279 1.00 88.06 80 SER A C 1
ATOM 657 O O . SER A 1 80 ? -3.803 -7.847 -3.199 1.00 88.06 80 SER A O 1
ATOM 659 N N . ARG A 1 81 ? -2.763 -6.900 -4.964 1.00 89.81 81 ARG A N 1
ATOM 660 C CA . ARG A 1 81 ? -1.396 -7.150 -4.489 1.00 89.81 81 ARG A CA 1
ATOM 661 C C . ARG A 1 81 ? -1.093 -6.289 -3.262 1.00 89.81 81 ARG A C 1
ATOM 663 O O . ARG A 1 81 ? -0.662 -6.825 -2.251 1.00 89.81 81 ARG A O 1
ATOM 670 N N . VAL A 1 82 ? -1.433 -4.998 -3.304 1.00 89.81 82 VAL A N 1
ATOM 671 C CA . VAL A 1 82 ? -1.224 -4.061 -2.184 1.00 89.81 82 VAL A CA 1
ATOM 672 C C . VAL A 1 82 ? -2.014 -4.450 -0.937 1.00 89.81 82 VAL A C 1
ATOM 674 O O . VAL A 1 82 ? -1.445 -4.490 0.150 1.00 89.81 82 VAL A O 1
ATOM 677 N N . VAL A 1 83 ? -3.300 -4.795 -1.070 1.00 88.38 83 VAL A N 1
ATOM 678 C CA . VAL A 1 83 ? -4.111 -5.269 0.068 1.00 88.38 83 VAL A CA 1
ATOM 679 C C . VAL A 1 83 ? -3.545 -6.575 0.635 1.00 88.38 83 VAL A C 1
ATOM 681 O O . VAL A 1 83 ? -3.536 -6.765 1.850 1.00 88.38 83 VAL A O 1
ATOM 684 N N . GLY A 1 84 ? -3.047 -7.464 -0.232 1.00 86.31 84 GLY A N 1
ATOM 685 C CA . GLY A 1 84 ? -2.328 -8.671 0.170 1.00 86.31 84 GLY A CA 1
ATOM 686 C C . GLY A 1 84 ? -1.101 -8.362 1.026 1.00 86.31 84 GLY A C 1
ATOM 687 O O . GLY A 1 84 ? -1.002 -8.865 2.142 1.00 86.31 84 GLY A O 1
ATOM 688 N N . THR A 1 85 ? -0.215 -7.491 0.542 1.00 85.81 85 THR A N 1
ATOM 689 C CA . THR A 1 85 ? 1.001 -7.080 1.256 1.00 85.81 85 THR A CA 1
ATOM 690 C C . THR A 1 85 ? 0.684 -6.379 2.573 1.00 85.81 85 THR A C 1
ATOM 692 O O . THR A 1 85 ? 1.263 -6.720 3.596 1.00 85.81 85 THR A O 1
ATOM 695 N N . PHE A 1 86 ? -0.289 -5.465 2.598 1.00 85.25 86 PHE A N 1
ATOM 696 C CA . PHE A 1 86 ? -0.711 -4.809 3.840 1.00 85.25 86 PHE A CA 1
ATOM 697 C C . PHE A 1 86 ? -1.247 -5.798 4.873 1.00 85.25 86 PHE A C 1
ATOM 699 O O . PHE A 1 86 ? -1.016 -5.598 6.061 1.00 85.25 86 PHE A O 1
ATOM 706 N N . ALA A 1 87 ? -1.923 -6.868 4.444 1.00 80.00 87 ALA A N 1
ATOM 707 C CA . ALA A 1 87 ? -2.353 -7.922 5.354 1.00 80.00 87 ALA A CA 1
ATOM 708 C C . ALA A 1 87 ? -1.157 -8.632 6.006 1.00 80.00 87 ALA A C 1
ATOM 710 O O . ALA A 1 87 ? -1.165 -8.840 7.215 1.00 80.00 87 ALA A O 1
ATOM 711 N N . VAL A 1 88 ? -0.121 -8.957 5.225 1.00 79.25 88 VAL A N 1
ATOM 712 C CA . VAL A 1 88 ? 1.113 -9.575 5.741 1.00 79.25 88 VAL A CA 1
ATOM 713 C C . VAL A 1 88 ? 1.818 -8.627 6.713 1.00 79.25 88 VAL A C 1
ATOM 715 O O . VAL A 1 88 ? 2.046 -9.000 7.860 1.00 79.25 88 VAL A O 1
ATOM 718 N N . CYS A 1 89 ? 2.042 -7.368 6.319 1.00 78.62 89 CYS A N 1
ATOM 719 C CA . CYS A 1 89 ? 2.686 -6.376 7.183 1.00 78.62 89 CYS A CA 1
ATOM 720 C C . CYS A 1 89 ? 1.889 -6.109 8.471 1.00 78.62 89 CYS A C 1
ATOM 722 O O . CYS A 1 89 ? 2.474 -5.867 9.528 1.00 78.62 89 CYS A O 1
ATOM 724 N N . ALA A 1 90 ? 0.552 -6.134 8.403 1.00 74.19 90 ALA A N 1
ATOM 725 C CA . ALA A 1 90 ? -0.306 -5.990 9.573 1.00 74.19 90 ALA A CA 1
ATOM 726 C C . ALA A 1 90 ? -0.142 -7.177 10.528 1.00 74.19 90 ALA A C 1
ATOM 728 O O . ALA A 1 90 ? 0.057 -6.951 11.717 1.00 74.19 90 ALA A O 1
ATOM 729 N N . LEU A 1 91 ? -0.153 -8.415 10.022 1.00 71.00 91 LEU A N 1
ATOM 730 C CA . LEU A 1 91 ? 0.079 -9.616 10.830 1.00 71.00 91 LEU A CA 1
ATOM 731 C C . LEU A 1 91 ? 1.464 -9.604 11.486 1.00 71.00 91 LEU A C 1
ATOM 733 O O . LEU A 1 91 ? 1.571 -9.855 12.684 1.00 71.00 91 LEU A O 1
ATOM 737 N N . GLU A 1 92 ? 2.512 -9.237 10.752 1.00 74.06 92 GLU A N 1
ATOM 738 C CA . GLU A 1 92 ? 3.867 -9.089 11.304 1.00 74.06 92 GLU A CA 1
ATOM 739 C C . GLU A 1 92 ? 3.918 -8.009 12.395 1.00 74.06 92 GLU A C 1
ATOM 741 O O . GLU A 1 92 ? 4.467 -8.231 13.477 1.00 74.06 92 GLU A O 1
ATOM 746 N N . SER A 1 93 ? 3.252 -6.871 12.162 1.00 63.47 93 SER A N 1
ATOM 747 C CA . SER A 1 93 ? 3.124 -5.774 13.134 1.00 63.47 93 SER A CA 1
ATOM 748 C C . SER A 1 93 ? 2.240 -6.103 14.341 1.00 63.47 93 SER A C 1
ATOM 750 O O . SER A 1 93 ? 2.279 -5.388 15.350 1.00 63.47 93 SER A O 1
ATOM 752 N N . LEU A 1 94 ? 1.400 -7.133 14.248 1.00 57.38 94 LEU A N 1
ATOM 753 C CA . LEU A 1 94 ? 0.534 -7.613 15.324 1.00 57.38 94 LEU A CA 1
ATOM 754 C C . LEU A 1 94 ? 1.205 -8.725 16.141 1.00 57.38 94 LEU A C 1
ATOM 756 O O . LEU A 1 94 ? 1.036 -8.744 17.357 1.00 57.38 94 LEU A O 1
ATOM 760 N N . HIS A 1 95 ? 1.998 -9.595 15.509 1.00 56.53 95 HIS A N 1
ATOM 761 C CA . HIS A 1 95 ? 2.571 -10.798 16.128 1.00 56.53 95 HIS A CA 1
ATOM 762 C C . HIS A 1 95 ? 4.023 -10.664 16.619 1.00 56.53 95 HIS A C 1
ATOM 764 O O . HIS A 1 95 ? 4.644 -11.673 16.928 1.00 56.53 95 HIS A O 1
ATOM 770 N N . VAL A 1 96 ? 4.580 -9.451 16.732 1.00 56.06 96 VAL A N 1
ATOM 771 C CA . VAL A 1 96 ? 5.976 -9.234 17.193 1.00 56.06 96 VAL A CA 1
ATOM 772 C C . VAL A 1 96 ? 7.024 -9.857 16.240 1.00 56.06 96 VAL A C 1
ATOM 774 O O . VAL A 1 96 ? 8.207 -9.881 16.549 1.00 56.06 96 VAL A O 1
ATOM 777 N N . ASN A 1 97 ? 6.623 -10.270 15.031 1.00 51.53 97 ASN A N 1
ATOM 778 C CA . ASN A 1 97 ? 7.515 -10.772 13.973 1.00 51.53 97 ASN A CA 1
ATOM 779 C C . ASN A 1 97 ? 8.025 -9.648 13.060 1.00 51.53 97 ASN A C 1
ATOM 781 O O . ASN A 1 97 ? 8.358 -9.876 11.900 1.00 51.53 97 ASN A O 1
ATOM 785 N N . LEU A 1 98 ? 8.050 -8.413 13.559 1.00 57.94 98 LEU A N 1
ATOM 786 C CA . LEU A 1 98 ? 8.695 -7.329 12.834 1.00 57.94 98 LEU A CA 1
ATOM 787 C C . LEU A 1 98 ? 10.212 -7.549 12.811 1.00 57.94 98 LEU A C 1
ATOM 789 O O . LEU A 1 98 ? 10.745 -8.166 13.738 1.00 57.94 98 LEU A O 1
ATOM 793 N N . PRO A 1 99 ? 10.911 -7.011 11.793 1.00 58.19 99 PRO A N 1
ATOM 794 C CA . PRO A 1 99 ? 12.363 -6.936 11.784 1.00 58.19 99 PRO A CA 1
ATOM 795 C C . PRO A 1 99 ? 12.907 -6.587 13.180 1.00 58.19 99 PRO A C 1
ATOM 797 O O . PRO A 1 99 ? 12.504 -5.558 13.734 1.00 58.19 99 PRO A O 1
ATOM 800 N N . PRO A 1 100 ? 13.820 -7.391 13.763 1.00 56.41 100 PRO A N 1
ATOM 801 C CA . PRO A 1 100 ? 14.342 -7.171 15.121 1.00 56.41 100 PRO A CA 1
ATOM 802 C C . PRO A 1 100 ? 15.116 -5.847 15.256 1.00 56.41 100 PRO A C 1
ATOM 804 O O . PRO A 1 100 ? 15.521 -5.454 16.345 1.00 56.41 100 PRO A O 1
ATOM 807 N N . THR A 1 101 ? 15.313 -5.147 14.140 1.00 61.41 101 THR A N 1
ATOM 808 C CA . THR A 1 101 ? 15.896 -3.814 14.020 1.00 61.41 101 THR A CA 1
ATOM 809 C C . THR A 1 101 ? 14.927 -2.682 14.386 1.00 61.41 101 THR A C 1
ATOM 811 O O . THR A 1 101 ? 15.361 -1.533 14.468 1.00 61.41 101 THR A O 1
ATOM 814 N N . LEU A 1 102 ? 13.632 -2.965 14.594 1.00 58.72 102 LEU A N 1
ATOM 815 C CA . LEU A 1 102 ? 12.616 -1.958 14.907 1.00 58.72 102 LEU A CA 1
ATOM 816 C C . LEU A 1 102 ? 12.328 -1.867 16.412 1.00 58.72 102 LEU A C 1
ATOM 818 O O . LEU A 1 102 ? 11.792 -2.782 17.032 1.00 58.72 102 LEU A O 1
ATOM 822 N N . ALA A 1 103 ? 12.601 -0.701 16.995 1.00 71.50 103 ALA A N 1
ATOM 823 C CA . ALA A 1 103 ? 12.184 -0.334 18.340 1.00 71.50 103 ALA A CA 1
ATOM 824 C C . ALA A 1 103 ? 10.649 -0.279 18.462 1.00 71.50 103 ALA A C 1
ATOM 826 O O . ALA A 1 103 ? 9.932 0.027 17.507 1.00 71.50 103 ALA A O 1
ATOM 827 N N . MET A 1 104 ? 10.122 -0.473 19.674 1.00 74.06 104 MET A N 1
ATOM 828 C CA . MET A 1 104 ? 8.675 -0.467 19.955 1.00 74.06 104 MET A CA 1
ATOM 829 C C . MET A 1 104 ? 7.955 0.807 19.466 1.00 74.06 104 MET A C 1
ATOM 831 O O . MET A 1 104 ? 6.792 0.762 19.059 1.00 74.06 104 MET A O 1
ATOM 835 N N . SER A 1 105 ? 8.637 1.956 19.479 1.00 74.50 105 SER A N 1
ATOM 836 C CA . SER A 1 105 ? 8.129 3.217 18.925 1.00 74.50 105 SER A CA 1
ATOM 837 C C . SER A 1 105 ? 7.982 3.174 17.399 1.00 74.50 105 SER A C 1
ATOM 839 O O . SER A 1 105 ? 6.994 3.680 16.871 1.00 74.50 105 SER A O 1
ATOM 841 N N . GLN A 1 106 ? 8.904 2.520 16.691 1.00 79.12 106 GLN A N 1
ATOM 842 C CA . GLN A 1 106 ? 8.846 2.331 15.240 1.00 79.12 106 GLN A CA 1
ATOM 843 C C . GLN A 1 106 ? 7.719 1.365 14.857 1.00 79.12 106 GLN A C 1
ATOM 845 O O . GLN A 1 106 ? 6.973 1.657 13.925 1.00 79.12 106 GLN A O 1
ATOM 850 N N . VAL A 1 107 ? 7.508 0.293 15.631 1.00 78.81 107 VAL A N 1
ATOM 851 C CA . VAL A 1 107 ? 6.361 -0.622 15.464 1.00 78.81 107 VAL A CA 1
ATOM 852 C C . VAL A 1 107 ? 5.027 0.128 15.542 1.00 78.81 107 VAL A C 1
ATOM 854 O O . VAL A 1 107 ? 4.152 -0.040 14.689 1.00 78.81 107 VAL A O 1
ATOM 857 N N . LYS A 1 108 ? 4.871 1.013 16.537 1.00 83.38 108 LYS A N 1
ATOM 858 C CA . LYS A 1 108 ? 3.668 1.852 16.673 1.00 83.38 108 LYS A CA 1
ATOM 859 C C . LYS A 1 108 ? 3.476 2.782 15.470 1.00 83.38 108 LYS A C 1
ATOM 861 O O . LYS A 1 108 ? 2.346 2.933 15.005 1.00 83.38 108 LYS A O 1
ATOM 866 N N . SER A 1 109 ? 4.553 3.374 14.951 1.00 86.50 109 SER A N 1
ATOM 867 C CA . SER A 1 109 ? 4.502 4.232 13.759 1.00 86.50 109 SER A CA 1
ATOM 868 C C . SER A 1 109 ? 4.078 3.465 12.505 1.00 86.50 109 SER A C 1
ATOM 870 O O . SER A 1 109 ? 3.201 3.934 11.784 1.00 86.50 109 SER A O 1
ATOM 872 N N . VAL A 1 110 ? 4.614 2.260 12.285 1.00 86.81 110 VAL A N 1
ATOM 873 C CA . VAL A 1 110 ? 4.213 1.383 11.169 1.00 86.81 110 VAL A CA 1
ATOM 874 C C . VAL A 1 110 ? 2.732 1.025 11.265 1.00 86.81 110 VAL A C 1
ATOM 876 O O . VAL A 1 110 ? 1.996 1.174 10.292 1.00 86.81 110 VAL A O 1
ATOM 879 N N . ARG A 1 111 ? 2.254 0.644 12.457 1.00 89.38 111 ARG A N 1
ATOM 880 C CA . ARG A 1 111 ? 0.833 0.341 12.688 1.00 89.38 111 ARG A CA 1
ATOM 881 C C . ARG A 1 111 ? -0.071 1.535 12.360 1.00 89.38 111 ARG A C 1
ATOM 883 O O . ARG A 1 111 ? -1.116 1.366 11.730 1.00 89.38 111 ARG A O 1
ATOM 890 N N . LYS A 1 112 ? 0.333 2.741 12.772 1.00 90.38 112 LYS A N 1
ATOM 891 C CA . LYS A 1 112 ? -0.401 3.983 12.495 1.00 90.38 112 LYS A CA 1
ATOM 892 C C . LYS A 1 112 ? -0.475 4.270 10.991 1.00 90.38 112 LYS A C 1
ATOM 894 O O . LYS A 1 112 ? -1.556 4.592 10.500 1.00 90.38 112 LYS A O 1
ATOM 899 N N . GLU A 1 113 ? 0.636 4.125 10.274 1.00 90.81 113 GLU A N 1
ATOM 900 C CA . GLU A 1 113 ? 0.686 4.336 8.821 1.00 90.81 113 GLU A CA 1
ATOM 901 C C . GLU A 1 113 ? -0.131 3.291 8.054 1.00 90.81 113 GLU A C 1
ATOM 903 O O . GLU A 1 113 ? -0.948 3.654 7.209 1.00 90.81 113 GLU A O 1
ATOM 908 N N . LEU A 1 114 ? -0.027 2.004 8.407 1.00 91.19 114 LEU A N 1
ATOM 909 C CA . LEU A 1 114 ? -0.851 0.944 7.809 1.00 91.19 114 LEU A CA 1
ATOM 910 C C . LEU A 1 114 ? -2.346 1.240 7.954 1.00 91.19 114 LEU A C 1
ATOM 912 O O . LEU A 1 114 ? -3.092 1.177 6.975 1.00 91.19 114 LEU A O 1
ATOM 916 N N . LYS A 1 115 ? -2.784 1.627 9.158 1.00 93.31 115 LYS A N 1
ATOM 917 C CA . LYS A 1 115 ? -4.175 2.018 9.413 1.00 93.31 115 LYS A CA 1
ATOM 918 C C . LYS A 1 115 ? -4.592 3.204 8.535 1.00 93.31 115 LYS A C 1
ATOM 920 O O . LYS A 1 115 ? -5.655 3.164 7.915 1.00 93.31 115 LYS A O 1
ATOM 925 N N . MET A 1 116 ? -3.760 4.243 8.446 1.00 94.56 116 MET A N 1
ATOM 926 C CA . MET A 1 116 ? -4.045 5.424 7.626 1.00 94.56 116 MET A CA 1
ATOM 927 C C . MET A 1 116 ? -4.180 5.069 6.137 1.00 94.56 116 MET A C 1
ATOM 929 O O . MET A 1 116 ? -5.135 5.496 5.481 1.00 94.56 116 MET A O 1
ATOM 933 N N . HIS A 1 117 ? -3.266 4.258 5.605 1.00 93.69 117 HIS A N 1
ATOM 934 C CA . HIS A 1 117 ? -3.300 3.831 4.210 1.00 93.69 117 HIS A CA 1
ATOM 935 C C . HIS A 1 117 ? -4.497 2.927 3.908 1.00 93.69 117 HIS A C 1
ATOM 937 O O . HIS A 1 117 ? -5.165 3.131 2.896 1.00 93.69 117 HIS A O 1
ATOM 943 N N . LEU A 1 118 ? -4.850 1.996 4.797 1.00 92.50 118 LEU A N 1
ATOM 944 C CA . LEU A 1 118 ? -6.046 1.162 4.642 1.00 92.50 118 LEU A CA 1
ATOM 945 C C . LEU A 1 118 ? -7.336 1.998 4.618 1.00 92.50 118 LEU A C 1
ATOM 947 O O . LEU A 1 118 ? -8.191 1.766 3.764 1.00 92.50 118 LEU A O 1
ATOM 951 N N . LEU A 1 119 ? -7.457 3.031 5.462 1.00 92.81 119 LEU A N 1
ATOM 952 C CA . LEU A 1 119 ? -8.587 3.974 5.410 1.00 92.81 119 LEU A CA 1
ATOM 953 C C . LEU A 1 119 ? -8.622 4.764 4.095 1.00 92.81 119 LEU A C 1
ATOM 955 O O . LEU A 1 119 ? -9.694 5.017 3.546 1.00 92.81 119 LEU A O 1
ATOM 959 N N . ARG A 1 120 ? -7.457 5.159 3.569 1.00 91.12 120 ARG A N 1
ATOM 960 C CA . ARG A 1 120 ? -7.345 5.824 2.261 1.00 91.12 120 ARG A CA 1
ATOM 961 C C . ARG A 1 120 ? -7.728 4.905 1.102 1.00 91.12 120 ARG A C 1
ATOM 963 O O . ARG A 1 120 ? -8.318 5.385 0.133 1.00 91.12 120 ARG A O 1
ATOM 970 N N . LEU A 1 121 ? -7.392 3.618 1.177 1.00 89.62 121 LEU A N 1
ATOM 971 C CA . LEU A 1 121 ? -7.794 2.627 0.180 1.00 89.62 121 LEU A CA 1
ATOM 972 C C . LEU A 1 121 ? -9.300 2.382 0.233 1.00 89.62 121 LEU A C 1
ATOM 974 O O . LEU A 1 121 ? -9.921 2.391 -0.823 1.00 89.62 121 LEU A O 1
ATOM 978 N N . LEU A 1 122 ? -9.881 2.275 1.432 1.00 89.75 122 LEU A N 1
ATOM 979 C CA . LEU A 1 122 ? -11.312 2.031 1.638 1.00 89.75 122 LEU A CA 1
ATOM 980 C C . LEU A 1 122 ? -12.201 3.107 0.993 1.00 89.75 122 LEU A C 1
ATOM 982 O O . LEU A 1 122 ? -13.262 2.795 0.467 1.00 89.75 122 LEU A O 1
ATOM 986 N N . LYS A 1 123 ? -11.730 4.361 0.944 1.00 88.25 123 LYS A N 1
ATOM 987 C CA . LYS A 1 123 ? -12.414 5.471 0.252 1.00 88.25 123 LYS A CA 1
ATOM 988 C C . LYS A 1 123 ? -12.448 5.323 -1.272 1.00 88.25 123 LYS A C 1
ATOM 990 O O . LYS A 1 123 ? -13.235 5.992 -1.940 1.00 88.25 123 LYS A O 1
ATOM 995 N N . ASN A 1 124 ? -11.572 4.505 -1.855 1.00 83.12 124 ASN A N 1
ATOM 996 C CA . ASN A 1 124 ? -11.505 4.318 -3.298 1.00 83.12 124 ASN A CA 1
ATOM 997 C C . ASN A 1 124 ? -12.562 3.303 -3.742 1.00 83.12 124 ASN A C 1
ATOM 999 O O . ASN A 1 124 ? -12.531 2.149 -3.323 1.00 83.12 124 ASN A O 1
ATOM 1003 N N . LEU A 1 125 ? -13.431 3.696 -4.676 1.00 79.62 125 LEU A N 1
ATOM 1004 C CA . LEU A 1 125 ? -14.459 2.822 -5.255 1.00 79.62 125 LEU A CA 1
ATOM 1005 C C . LEU A 1 125 ? -13.894 1.529 -5.857 1.00 79.62 125 LEU A C 1
ATOM 1007 O O . LEU A 1 125 ? -14.576 0.510 -5.894 1.00 79.62 125 LEU A O 1
ATOM 1011 N N . SER A 1 126 ? -12.651 1.549 -6.340 1.00 80.38 126 SER A N 1
ATOM 1012 C CA . SER A 1 126 ? -11.998 0.357 -6.892 1.00 80.38 126 SER A CA 1
ATOM 1013 C C . SER A 1 126 ? -11.577 -0.653 -5.818 1.00 80.38 126 SER A C 1
ATOM 1015 O O . SER A 1 126 ? -11.207 -1.773 -6.157 1.00 80.38 126 SER A O 1
ATOM 1017 N N . SER A 1 127 ? -11.646 -0.280 -4.537 1.00 86.38 127 SER A N 1
ATOM 1018 C CA . SER A 1 127 ? -11.390 -1.178 -3.412 1.00 86.38 127 SER A CA 1
ATOM 1019 C C . SER A 1 127 ? -12.621 -1.984 -2.975 1.00 86.38 127 SER A C 1
ATOM 1021 O O . SER A 1 127 ? -12.478 -2.855 -2.121 1.00 86.38 127 SER A O 1
ATOM 1023 N N . ALA A 1 128 ? -13.797 -1.771 -3.589 1.00 87.12 128 ALA A N 1
ATOM 1024 C CA . ALA A 1 128 ? -15.056 -2.441 -3.231 1.00 87.12 128 ALA A CA 1
ATOM 1025 C C . ALA A 1 128 ? -14.959 -3.969 -3.045 1.00 87.12 128 ALA A C 1
ATOM 1027 O O . ALA A 1 128 ? -15.451 -4.458 -2.026 1.00 87.12 128 ALA A O 1
ATOM 1028 N N . PRO A 1 129 ? -14.271 -4.732 -3.923 1.00 88.31 129 PRO A N 1
ATOM 1029 C CA . PRO A 1 129 ? -14.110 -6.180 -3.743 1.00 88.31 129 PRO A CA 1
ATOM 1030 C C . PRO A 1 129 ? -13.298 -6.565 -2.498 1.00 88.31 129 PRO A C 1
ATOM 1032 O O . PRO A 1 129 ? -13.371 -7.691 -2.022 1.00 88.31 129 PRO A O 1
ATOM 1035 N N . PHE A 1 130 ? -12.504 -5.633 -1.975 1.00 88.25 130 PHE A N 1
ATOM 1036 C CA . PHE A 1 130 ? -11.581 -5.834 -0.864 1.00 88.25 130 PHE A CA 1
ATOM 1037 C C . PHE A 1 130 ? -12.078 -5.202 0.442 1.00 88.25 130 PHE A C 1
ATOM 1039 O O . PHE A 1 130 ? -11.400 -5.345 1.458 1.00 88.25 130 PHE A O 1
ATOM 1046 N N . HIS A 1 131 ? -13.238 -4.528 0.450 1.00 91.00 131 HIS A N 1
ATOM 1047 C CA . HIS A 1 131 ? -13.753 -3.806 1.620 1.00 91.00 131 HIS A CA 1
ATOM 1048 C C . HIS A 1 131 ? -13.805 -4.682 2.873 1.00 91.00 131 HIS A C 1
ATOM 1050 O O . HIS A 1 131 ? -13.288 -4.272 3.904 1.00 91.00 131 HIS A O 1
ATOM 1056 N N . GLN A 1 132 ? -14.350 -5.902 2.783 1.00 90.56 132 GLN A N 1
ATOM 1057 C CA . GLN A 1 132 ? -14.429 -6.811 3.931 1.00 90.56 132 GLN A CA 1
ATOM 1058 C C . GLN A 1 132 ? -13.039 -7.092 4.518 1.00 90.56 132 GLN A C 1
ATOM 1060 O O . GLN A 1 132 ? -12.829 -6.932 5.717 1.00 90.56 132 GLN A O 1
ATOM 1065 N N . ARG A 1 133 ? -12.068 -7.435 3.661 1.00 89.50 133 ARG A N 1
ATOM 1066 C CA . ARG A 1 133 ? -10.687 -7.713 4.074 1.00 89.50 133 ARG A CA 1
ATOM 1067 C C . ARG A 1 133 ? -10.017 -6.482 4.687 1.00 89.50 133 ARG A C 1
ATOM 1069 O O . ARG A 1 133 ? -9.365 -6.595 5.718 1.00 89.50 133 ARG A O 1
ATOM 1076 N N . ILE A 1 134 ? -10.184 -5.314 4.069 1.00 91.56 134 ILE A N 1
ATOM 1077 C CA . ILE A 1 134 ? -9.633 -4.044 4.561 1.00 91.56 134 ILE A CA 1
ATOM 1078 C C . ILE A 1 134 ? -10.243 -3.687 5.923 1.00 91.56 134 ILE A C 1
ATOM 1080 O O . ILE A 1 134 ? -9.514 -3.288 6.825 1.00 91.56 134 ILE A O 1
ATOM 1084 N N . THR A 1 135 ? -11.555 -3.863 6.099 1.00 92.50 135 THR A N 1
ATOM 1085 C CA . THR A 1 135 ? -12.250 -3.614 7.366 1.00 92.50 135 THR A CA 1
ATOM 1086 C C . THR A 1 135 ? -11.746 -4.522 8.483 1.00 92.50 135 THR A C 1
ATOM 1088 O O . THR A 1 135 ? -11.477 -4.011 9.567 1.00 92.50 135 THR A O 1
ATOM 1091 N N . THR A 1 136 ? -11.550 -5.821 8.228 1.00 91.38 136 THR A N 1
ATOM 1092 C CA . THR A 1 136 ? -10.967 -6.744 9.217 1.00 91.38 136 THR A CA 1
ATOM 1093 C C . THR A 1 136 ? -9.584 -6.275 9.662 1.00 91.38 136 THR A C 1
ATOM 1095 O O . THR A 1 136 ? -9.370 -6.064 10.851 1.00 91.38 136 THR A O 1
ATOM 1098 N N . LEU A 1 137 ? -8.688 -5.982 8.712 1.00 91.12 137 LEU A N 1
ATOM 1099 C CA . LEU A 1 137 ? -7.346 -5.478 9.027 1.00 91.12 137 LEU A CA 1
ATOM 1100 C C . LEU A 1 137 ? -7.394 -4.170 9.824 1.00 91.12 137 LEU A C 1
ATOM 1102 O O . LEU A 1 137 ? -6.619 -3.971 10.754 1.00 91.12 137 LEU A O 1
ATOM 1106 N N . LEU A 1 138 ? -8.310 -3.264 9.479 1.00 91.88 138 LEU A N 1
ATOM 1107 C CA . LEU A 1 138 ? -8.503 -2.020 10.216 1.00 91.88 138 LEU A CA 1
ATOM 1108 C C . LEU A 1 138 ? -8.943 -2.278 11.660 1.00 91.88 138 LEU A C 1
ATOM 1110 O O . LEU A 1 138 ? -8.424 -1.623 12.562 1.00 91.88 138 LEU A O 1
ATOM 1114 N N . THR A 1 139 ? -9.859 -3.219 11.893 1.00 91.12 139 THR A N 1
ATOM 1115 C CA . THR A 1 139 ? -10.270 -3.619 13.246 1.00 91.12 139 THR A CA 1
ATOM 1116 C C . THR A 1 139 ? -9.096 -4.196 14.037 1.00 91.12 139 THR A C 1
ATOM 1118 O O . THR A 1 139 ? -8.868 -3.748 15.160 1.00 91.12 139 THR A O 1
ATOM 1121 N N . ASP A 1 140 ? -8.288 -5.073 13.436 1.00 89.06 140 ASP A N 1
ATOM 1122 C CA . ASP A 1 140 ? -7.113 -5.668 14.091 1.00 89.06 140 ASP A CA 1
ATOM 1123 C C . ASP A 1 140 ? -6.056 -4.611 14.462 1.00 89.06 140 ASP A C 1
ATOM 1125 O O . ASP A 1 140 ? -5.413 -4.677 15.511 1.00 89.06 140 ASP A O 1
ATOM 1129 N N . LEU A 1 141 ? -5.912 -3.570 13.636 1.00 88.94 141 LEU A N 1
ATOM 1130 C CA . LEU A 1 141 ? -5.024 -2.431 13.891 1.00 88.94 141 LEU A CA 1
ATOM 1131 C C . LEU A 1 141 ? -5.608 -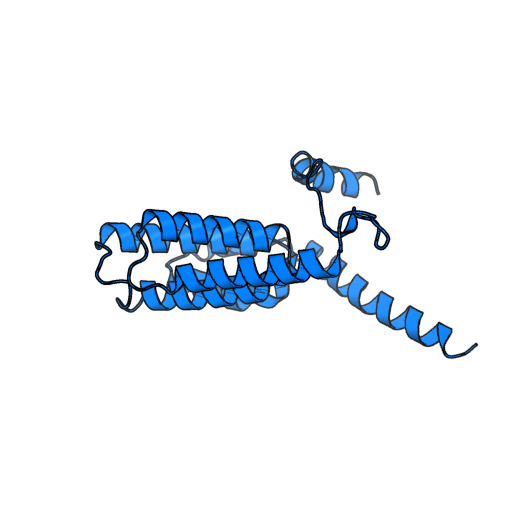1.409 14.891 1.00 88.94 141 LEU A C 1
ATOM 1133 O O . LEU A 1 141 ? -4.935 -0.424 15.213 1.00 88.94 141 LEU A O 1
ATOM 1137 N N . GLY A 1 142 ? -6.833 -1.612 15.390 1.00 88.94 142 GLY A N 1
ATOM 1138 C CA . GLY A 1 142 ? -7.496 -0.739 16.366 1.00 88.94 142 GLY A CA 1
ATOM 1139 C C . GLY A 1 142 ? -8.247 0.452 15.755 1.00 88.94 142 GLY A C 1
ATOM 1140 O O . GLY A 1 142 ? -8.297 1.537 16.341 1.00 88.94 142 GLY A O 1
ATOM 1141 N N . ALA A 1 143 ? -8.792 0.318 14.546 1.00 91.12 143 ALA A N 1
ATOM 1142 C CA . ALA A 1 143 ? -9.719 1.298 13.982 1.00 91.12 143 ALA A CA 1
ATOM 1143 C C . ALA A 1 143 ? -11.094 1.220 14.651 1.00 91.12 143 ALA A C 1
ATOM 1145 O O . ALA A 1 143 ? -11.657 0.142 14.832 1.00 91.12 143 ALA A O 1
ATOM 1146 N N . GLY A 1 144 ? -11.656 2.383 14.987 1.00 90.75 144 GLY A N 1
ATOM 1147 C CA . GLY A 1 144 ? -13.013 2.453 15.524 1.00 90.75 144 GLY A CA 1
ATOM 1148 C C . GLY A 1 144 ? -14.056 2.217 14.431 1.00 90.75 144 GLY A C 1
ATOM 1149 O O . GLY A 1 144 ? -13.860 2.621 13.285 1.00 90.75 144 GLY A O 1
ATOM 1150 N N . GLN A 1 145 ? -15.210 1.644 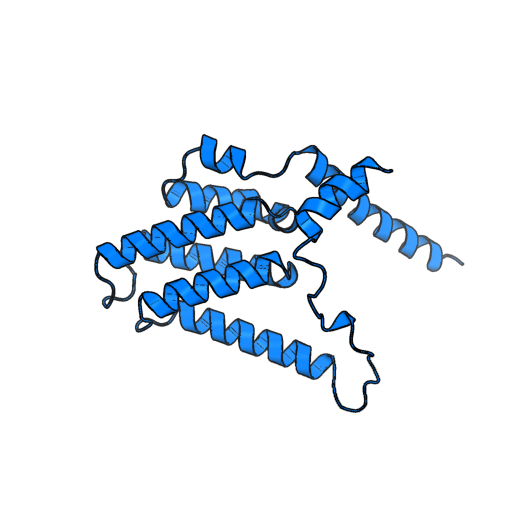14.780 1.00 89.12 145 GLN A N 1
ATOM 1151 C CA . GLN A 1 145 ? -16.298 1.405 13.817 1.00 89.12 145 GLN A CA 1
ATOM 1152 C C . GLN A 1 145 ? -16.726 2.691 13.093 1.00 89.12 145 GLN A C 1
ATOM 1154 O O . GLN A 1 145 ? -16.835 2.721 11.870 1.00 89.12 145 GLN A O 1
ATOM 1159 N N . SER A 1 146 ? -16.850 3.801 13.824 1.00 89.81 146 SER A N 1
ATOM 1160 C CA . SER A 1 146 ? -17.188 5.107 13.245 1.00 89.81 146 SER A CA 1
ATOM 1161 C C . SER A 1 146 ? -16.120 5.651 12.290 1.00 89.81 146 SER A C 1
ATOM 1163 O O . SER A 1 146 ? -16.428 6.481 11.440 1.00 89.81 146 SER A O 1
ATOM 1165 N N . GLU A 1 147 ? -14.859 5.245 12.446 1.00 91.88 147 GLU A N 1
ATOM 1166 C CA . GLU A 1 147 ? -13.754 5.628 11.559 1.00 91.88 147 GLU A CA 1
ATOM 1167 C C . GLU A 1 147 ? -13.824 4.853 10.239 1.00 91.88 147 GLU A C 1
ATOM 1169 O O . GLU A 1 147 ? -13.712 5.455 9.172 1.00 91.88 147 GLU A O 1
ATOM 1174 N N . VAL A 1 148 ? -14.101 3.547 10.313 1.00 90.88 148 VAL A N 1
ATOM 1175 C CA . VAL A 1 148 ? -14.301 2.677 9.145 1.00 90.88 148 VAL A CA 1
ATOM 1176 C C . VAL A 1 148 ? -15.536 3.106 8.353 1.00 90.88 148 VAL A C 1
ATOM 1178 O O . VAL A 1 148 ? -15.452 3.296 7.143 1.00 90.88 148 VAL A O 1
ATOM 1181 N N . LEU A 1 149 ? -16.666 3.332 9.030 1.00 88.62 149 LEU A N 1
ATOM 1182 C CA . LEU A 1 149 ? -17.920 3.744 8.391 1.00 88.62 149 LEU A CA 1
ATOM 1183 C C . LEU A 1 149 ? -17.780 5.068 7.630 1.00 88.62 149 LEU A C 1
ATOM 1185 O O . LEU A 1 149 ? -18.296 5.193 6.525 1.00 88.62 149 LEU A O 1
ATOM 1189 N N . ARG A 1 150 ? -17.028 6.035 8.175 1.00 89.06 150 ARG A N 1
ATOM 1190 C CA . ARG A 1 150 ? -16.732 7.315 7.501 1.00 89.06 150 ARG A CA 1
ATOM 1191 C C . ARG A 1 150 ? -15.819 7.175 6.283 1.00 89.06 150 ARG A C 1
ATOM 1193 O O . ARG A 1 150 ? -15.747 8.097 5.473 1.00 89.06 150 ARG A O 1
ATOM 1200 N N . ALA A 1 151 ? -15.069 6.083 6.186 1.00 87.19 151 ALA A N 1
ATOM 1201 C CA . ALA A 1 151 ? -14.163 5.828 5.076 1.00 87.19 151 ALA A CA 1
ATOM 1202 C C . ALA A 1 151 ? -14.814 5.018 3.945 1.00 87.19 151 ALA A C 1
ATOM 1204 O O . ALA A 1 151 ? -14.254 4.986 2.853 1.00 87.19 151 ALA A O 1
ATOM 1205 N N . LEU A 1 152 ? -15.981 4.403 4.165 1.00 86.06 152 LEU A N 1
ATOM 1206 C CA . LEU A 1 152 ? -16.712 3.707 3.109 1.00 86.06 152 LEU A CA 1
ATOM 1207 C C . LEU A 1 152 ? -17.348 4.710 2.128 1.00 86.06 152 LEU A C 1
ATOM 1209 O O . LEU A 1 152 ? -17.973 5.679 2.564 1.00 86.06 152 LEU A O 1
ATOM 1213 N N . PRO A 1 153 ? -17.234 4.488 0.806 1.00 80.19 153 PRO A N 1
ATOM 1214 C CA . PRO A 1 153 ? -17.945 5.291 -0.179 1.00 80.19 153 PRO A CA 1
ATOM 1215 C C . PRO A 1 153 ? -19.456 5.060 -0.062 1.00 80.19 153 PRO A C 1
ATOM 1217 O O . PRO A 1 153 ? -19.905 3.983 0.343 1.00 80.19 153 PRO A O 1
ATOM 1220 N N . ALA A 1 154 ? -20.254 6.062 -0.437 1.00 74.31 154 ALA A N 1
ATOM 1221 C CA . ALA A 1 154 ? -21.706 5.959 -0.365 1.00 74.31 154 ALA A CA 1
ATOM 1222 C C . ALA A 1 154 ? -22.218 4.779 -1.213 1.00 74.31 154 ALA A C 1
ATOM 1224 O O . ALA A 1 154 ? -21.756 4.525 -2.328 1.00 74.31 154 ALA A O 1
ATOM 1225 N N . THR A 1 155 ? -23.210 4.049 -0.697 1.00 60.81 155 THR A N 1
ATOM 1226 C CA . THR A 1 155 ? -23.756 2.831 -1.330 1.00 60.81 155 THR A CA 1
ATOM 1227 C C . THR A 1 155 ? -24.342 3.081 -2.726 1.00 60.81 155 THR A C 1
ATOM 1229 O O . THR A 1 155 ? -24.372 2.171 -3.560 1.00 60.81 155 THR A O 1
ATOM 1232 N N . SER A 1 156 ? -24.750 4.320 -3.017 1.00 57.09 156 SER A N 1
ATOM 1233 C CA . SER A 1 156 ? -25.181 4.779 -4.342 1.00 57.09 156 SER A CA 1
ATOM 1234 C C . SER A 1 156 ? -24.076 4.700 -5.400 1.00 57.09 156 SER A C 1
ATOM 1236 O O . SER A 1 156 ? -24.356 4.370 -6.554 1.00 57.09 156 SER A O 1
ATOM 1238 N N . ASP A 1 157 ? -22.823 4.948 -5.018 1.00 58.75 157 ASP A N 1
ATOM 1239 C CA . ASP A 1 157 ? -21.692 5.008 -5.949 1.00 58.75 157 ASP A CA 1
ATOM 1240 C C . ASP A 1 157 ? -21.206 3.613 -6.360 1.00 58.75 157 ASP A C 1
ATOM 1242 O O . ASP A 1 157 ? -20.732 3.409 -7.479 1.00 58.75 157 ASP A O 1
ATOM 1246 N N . ILE A 1 158 ? -21.404 2.621 -5.488 1.00 57.59 158 ILE A N 1
ATOM 1247 C CA . ILE A 1 158 ? -21.046 1.218 -5.734 1.00 57.59 158 ILE A CA 1
ATOM 1248 C C . ILE A 1 158 ? -22.012 0.585 -6.753 1.00 57.59 158 ILE A C 1
ATOM 1250 O O . ILE A 1 158 ? -21.582 -0.079 -7.701 1.00 57.59 158 ILE A O 1
ATOM 1254 N N . ARG A 1 159 ? -23.323 0.846 -6.622 1.00 53.59 159 ARG A N 1
ATOM 1255 C CA . ARG A 1 159 ? -24.364 0.290 -7.514 1.00 53.59 159 ARG A CA 1
ATOM 1256 C C . ARG A 1 159 ? -24.214 0.748 -8.968 1.00 53.59 159 ARG A C 1
ATOM 1258 O O . ARG A 1 159 ? -24.391 -0.050 -9.885 1.00 53.59 159 ARG A O 1
ATOM 1265 N N . LYS A 1 160 ? -23.809 2.003 -9.186 1.00 53.28 160 LYS A N 1
ATOM 1266 C CA . LYS A 1 160 ? -23.656 2.597 -10.526 1.00 53.28 160 LYS A CA 1
ATOM 1267 C C . LYS A 1 160 ? -22.514 1.979 -11.347 1.00 53.28 160 LYS A C 1
ATOM 1269 O O . LYS A 1 160 ? -22.539 2.055 -12.572 1.00 53.28 160 LYS A O 1
ATOM 1274 N N . ARG A 1 161 ? -21.516 1.364 -10.696 1.00 53.09 161 ARG A N 1
ATOM 1275 C CA . ARG A 1 161 ? -20.417 0.649 -11.371 1.00 53.09 161 ARG A CA 1
ATOM 1276 C C . ARG A 1 161 ? -20.751 -0.818 -11.628 1.00 53.09 161 ARG A C 1
ATOM 1278 O O . ARG A 1 161 ? -20.383 -1.320 -12.683 1.00 53.09 161 ARG A O 1
ATOM 1285 N N . SER A 1 162 ? -21.492 -1.468 -10.725 1.00 53.22 162 SER A N 1
ATOM 1286 C CA . SER A 1 162 ? -21.956 -2.848 -10.937 1.00 53.22 162 SER A CA 1
ATOM 1287 C C . SER A 1 162 ? -22.844 -2.966 -12.179 1.00 53.22 162 SER A C 1
ATOM 1289 O O . SER A 1 162 ? -22.689 -3.910 -12.939 1.00 53.22 162 SER A O 1
ATOM 1291 N N . GLN A 1 163 ? -23.705 -1.973 -12.435 1.00 50.09 163 GLN A N 1
ATOM 1292 C CA . GLN A 1 163 ? -24.555 -1.951 -13.634 1.00 50.09 163 GLN A CA 1
ATOM 1293 C C . GLN A 1 163 ? -23.776 -1.760 -14.946 1.00 50.09 163 GLN A C 1
ATOM 1295 O O . GLN A 1 163 ? -24.256 -2.159 -15.994 1.00 50.09 163 GLN A O 1
ATOM 1300 N N . ARG A 1 164 ? -22.564 -1.189 -14.910 1.00 50.47 164 ARG A N 1
ATOM 1301 C CA . ARG A 1 164 ? -21.733 -0.991 -16.115 1.00 50.47 164 ARG A CA 1
ATOM 1302 C C . ARG A 1 164 ? -20.856 -2.196 -16.463 1.00 50.47 164 ARG A C 1
ATOM 1304 O O . ARG A 1 164 ? -20.353 -2.266 -17.575 1.00 50.47 164 ARG A O 1
ATOM 1311 N N . GLY A 1 165 ? -20.635 -3.113 -15.518 1.00 44.00 165 GLY A N 1
ATOM 1312 C CA . GLY A 1 165 ? -19.917 -4.364 -15.783 1.00 44.00 165 GLY A CA 1
ATOM 1313 C C . GLY A 1 165 ? -20.754 -5.385 -16.556 1.00 44.00 165 GLY A C 1
ATOM 1314 O O . GLY A 1 165 ? -20.183 -6.216 -17.252 1.00 44.00 165 GLY A O 1
ATOM 1315 N N . ASP A 1 166 ? -22.082 -5.293 -16.455 1.00 43.53 166 ASP A N 1
ATOM 1316 C CA . ASP A 1 166 ? -23.026 -6.227 -17.084 1.00 43.53 166 ASP A CA 1
ATOM 1317 C C . ASP A 1 166 ? -23.398 -5.813 -18.524 1.00 43.53 166 ASP A C 1
ATOM 1319 O O . ASP A 1 166 ? -23.695 -6.658 -19.364 1.00 43.53 166 ASP A O 1
ATOM 1323 N N . ASP A 1 167 ? -23.291 -4.519 -18.846 1.00 43.59 167 ASP A N 1
ATOM 1324 C CA . ASP A 1 167 ? -23.654 -3.976 -20.168 1.00 43.59 167 ASP A CA 1
ATOM 1325 C C . ASP A 1 167 ? -22.619 -4.334 -21.259 1.00 43.59 167 ASP A C 1
ATOM 1327 O O . ASP A 1 167 ? -22.966 -4.635 -22.399 1.00 43.59 167 ASP A O 1
ATOM 1331 N N . ASN A 1 168 ? -21.334 -4.450 -20.893 1.00 43.03 168 ASN A N 1
ATOM 1332 C CA . ASN A 1 168 ? -20.282 -4.914 -21.812 1.00 43.03 168 ASN A CA 1
ATOM 1333 C C . ASN A 1 168 ? -20.406 -6.410 -22.179 1.00 43.03 168 ASN A C 1
ATOM 1335 O O . ASN A 1 168 ? -19.800 -6.854 -23.151 1.00 43.03 168 ASN A O 1
ATOM 1339 N N . GLY A 1 169 ? -21.154 -7.206 -21.406 1.00 40.66 169 GLY A N 1
ATOM 1340 C CA . GLY A 1 169 ? -21.400 -8.624 -21.695 1.00 40.66 169 GLY A CA 1
ATOM 1341 C C . GLY A 1 169 ? -22.562 -8.868 -22.665 1.00 40.66 169 GLY A C 1
ATOM 1342 O O . GLY A 1 169 ? -22.698 -9.981 -23.187 1.00 40.66 169 GLY A O 1
ATOM 1343 N N . ALA A 1 170 ? -23.391 -7.847 -22.902 1.00 45.66 170 ALA A N 1
ATOM 1344 C CA . ALA A 1 170 ? -24.528 -7.901 -23.813 1.00 45.66 170 ALA A CA 1
ATOM 1345 C C . ALA A 1 170 ? -24.130 -7.529 -25.253 1.00 45.66 170 ALA A C 1
ATOM 1347 O O . ALA A 1 170 ? -24.545 -8.214 -26.187 1.00 45.66 170 ALA A O 1
ATOM 1348 N N . GLU A 1 171 ? -23.251 -6.537 -25.441 1.00 46.56 171 GLU A N 1
ATOM 1349 C CA . GLU A 1 171 ? -22.814 -6.097 -26.780 1.00 46.56 171 GLU A CA 1
ATOM 1350 C C . GLU A 1 171 ? -21.921 -7.125 -27.517 1.00 46.56 171 GLU A C 1
ATOM 1352 O O . GLU A 1 171 ? -21.936 -7.199 -28.746 1.00 46.56 171 GLU A O 1
ATOM 1357 N N . GLU A 1 172 ? -21.187 -7.983 -26.797 1.00 45.53 172 GLU A N 1
ATOM 1358 C CA . GLU A 1 172 ? -20.333 -9.032 -27.394 1.00 45.53 172 GLU A CA 1
ATOM 1359 C C . GLU A 1 172 ? -21.151 -10.224 -27.950 1.00 45.53 172 GLU A C 1
ATOM 1361 O O . GLU A 1 172 ? -20.680 -10.960 -28.820 1.00 45.53 172 GLU A O 1
ATOM 1366 N N . ARG A 1 173 ? -22.393 -10.437 -27.482 1.00 46.22 173 ARG A N 1
ATOM 1367 C CA . ARG A 1 173 ? -23.245 -11.548 -27.958 1.00 46.22 173 ARG A CA 1
ATOM 1368 C C . ARG A 1 173 ? -23.977 -11.238 -29.260 1.00 46.22 173 ARG A C 1
ATOM 1370 O O . ARG A 1 173 ? -24.323 -12.175 -29.976 1.00 46.22 173 ARG A O 1
ATOM 1377 N N . ASP A 1 174 ? -24.161 -9.963 -29.586 1.00 45.97 174 ASP A N 1
ATOM 1378 C CA . ASP A 1 174 ? -24.896 -9.546 -30.784 1.00 45.97 174 ASP A CA 1
ATOM 1379 C C . ASP A 1 174 ? -24.005 -9.546 -32.043 1.00 45.97 174 ASP A C 1
ATOM 1381 O O . ASP A 1 174 ? -24.445 -9.870 -33.144 1.00 45.97 174 ASP A O 1
ATOM 1385 N N . ARG A 1 175 ? -22.689 -9.340 -31.880 1.00 51.94 175 ARG A N 1
ATOM 1386 C CA . ARG A 1 175 ? -21.716 -9.381 -32.992 1.00 51.94 175 ARG A CA 1
ATOM 1387 C C . ARG A 1 175 ? -21.367 -10.779 -33.505 1.00 51.94 175 ARG A C 1
ATOM 1389 O O . ARG A 1 175 ? -20.778 -10.891 -34.571 1.00 51.94 175 ARG A O 1
ATOM 1396 N N . LYS A 1 176 ? -21.707 -11.846 -32.775 1.00 50.47 176 LYS A N 1
ATOM 1397 C CA . LYS A 1 176 ? -21.505 -13.240 -33.228 1.00 50.47 176 LYS A CA 1
ATOM 1398 C C . LYS A 1 176 ? -22.732 -13.840 -33.919 1.00 50.47 176 LYS A C 1
ATOM 1400 O O . LYS A 1 176 ? -22.706 -15.020 -34.262 1.00 50.47 176 LYS A O 1
ATOM 1405 N N . ARG A 1 177 ? -23.807 -13.062 -34.090 1.00 49.09 177 ARG A N 1
ATOM 1406 C CA . ARG A 1 177 ? -25.081 -13.528 -34.659 1.00 49.09 177 ARG A CA 1
ATOM 1407 C C . ARG A 1 177 ? -25.458 -12.877 -35.994 1.00 49.09 177 ARG A C 1
ATOM 1409 O O . ARG A 1 177 ? -26.545 -13.157 -36.490 1.00 49.09 177 ARG A O 1
ATOM 1416 N N . THR A 1 178 ? -24.567 -12.063 -36.559 1.00 44.00 178 THR A N 1
ATOM 1417 C CA . THR A 1 178 ? -24.681 -11.474 -37.905 1.00 44.00 178 THR A CA 1
ATOM 1418 C C . THR A 1 178 ? -23.497 -11.931 -38.743 1.00 44.00 178 THR A C 1
ATOM 1420 O O . THR A 1 178 ? -23.694 -12.159 -39.953 1.00 44.00 178 THR A O 1
#

Foldseek 3Di:
DVVVCVVVVVVCPVVPDDDDLVVDDCVDPPDHSVVVVVVVVVVLVVLLVLCVDLPRDLVSNLVSLVVLLVCCLVPVVCVVVNLVSLVVLLVCLLPVVHNPNDDPVSSLVSLVSSLVSLLVLQLRLSCVVVLVVSVVSNVSSPHDPVSSVVSHDDPVVNVVVVVVVVVVVVVVVVVVVD

pLDDT: mean 76.19, std 19.55, range [23.48, 95.75]

Organism: Anisakis simplex (NCBI:txid6269)

InterPro domains:
  IPR011989 Armadillo-like helical [G3DSA:1.25.10.10] (5-170)
  IPR021850 Symplekin/Pta1 [PTHR15245] (14-176)
  IPR032460 Symplekin/Pta1, N-terminal [PF11935] (16-155)

Radius of gyration: 19.62 Å; chains: 1; bounding box: 43×33×58 Å